Protein AF-A0A094IBZ1-F1 (afdb_monomer)

Radius of gyration: 16.68 Å; Cα contacts (8 Å, |Δi|>4): 113; chains: 1; bounding box: 39×23×50 Å

Secondary structure (DSSP, 8-state):
--SSSHHHHHHHHHHHHHHHHHHHHHHHHHH-SS-HHHHHHHHHHHHHHHHHHHHHHHHHHSTTHHHHHT-HHHHHHHHHHHHHHHHHHHHHS-----TT--S--STT----S-HHHHHHHHHHHHHHH--

Foldseek 3Di:
DPLQCLLLVLLVLLLVLLVLLLVLLVLCCVQPPDCNPLSVLSNVLSVVLNVLSVVLNVCLVDPCVVVSSPPPVLSVLSVQSSVLSVVSSVQSVPPPPDPPDDPCPRNPPYRRDDSVSSVVSSVSSVVSNVD

Mean predicted aligned error: 9.95 Å

Sequence (131 aa):
MAEALGLASSVITVIDLSAKVASWCSEYYANVKNAPDDIERLQREAQGLKATLERVQSLCHGPNGVKLQESQTLREAVKDCKKQLDQLETKLEPRTTNKLTSRYGMRALRWPLKSKEVDGIMKKLGNCKDN

Nearest PDB structures (foldseek):
  8xqn-assembly1_R  TM=5.488E-01  e=1.728E+00  Clostridium perfringens
  9iix-assembly1_R  TM=5.549E-01  e=2.551E+00  Homo sapiens
  8vy7-assembly1_R  TM=5.428E-01  e=5.041E+00  Homo sapiens
  7pi6-assembly2_C  TM=3.275E-01  e=8.329E-01  Trypanosoma brucei brucei TREU927
  8vy9-assembly1_R  TM=3.938E-01  e=5.292E+00  Homo sapiens

pLDDT: mean 72.56, std 12.95, range [36.41, 87.62]

Structure (mmCIF, N/CA/C/O backbone):
data_AF-A0A094IBZ1-F1
#
_entry.id   AF-A0A094IBZ1-F1
#
loop_
_atom_site.group_PDB
_atom_site.id
_atom_site.type_symbol
_atom_site.label_atom_id
_atom_site.label_alt_id
_atom_site.label_comp_id
_atom_site.label_asym_id
_atom_site.label_entity_id
_atom_site.label_seq_id
_atom_site.pdbx_PDB_ins_code
_atom_site.Cartn_x
_atom_site.Cartn_y
_atom_site.Cartn_z
_atom_site.occupancy
_atom_site.B_iso_or_equiv
_atom_site.auth_seq_id
_atom_site.auth_comp_id
_atom_site.auth_asym_id
_atom_site.auth_atom_id
_atom_site.pdbx_PDB_model_num
ATOM 1 N N . MET A 1 1 ? -23.048 17.224 10.552 1.00 36.41 1 MET A N 1
ATOM 2 C CA . MET A 1 1 ? -22.812 15.805 10.898 1.00 36.41 1 MET A CA 1
ATOM 3 C C . MET A 1 1 ? -21.909 15.194 9.830 1.00 36.41 1 MET A C 1
ATOM 5 O O . MET A 1 1 ? -22.417 14.751 8.814 1.00 36.41 1 MET A O 1
ATOM 9 N N . ALA A 1 2 ? -20.583 15.261 9.992 1.00 40.84 2 ALA A N 1
ATOM 10 C CA . ALA A 1 2 ? -19.617 14.754 8.999 1.00 40.84 2 ALA A CA 1
ATOM 11 C C . ALA A 1 2 ? -18.469 13.932 9.627 1.00 40.84 2 ALA A C 1
ATOM 13 O O . ALA A 1 2 ? -17.549 13.516 8.935 1.00 40.84 2 ALA A O 1
ATOM 14 N N . GLU A 1 3 ? -18.532 13.657 10.933 1.00 41.41 3 GLU A N 1
ATOM 15 C CA . GLU A 1 3 ? -17.364 13.198 11.705 1.00 41.41 3 GLU A CA 1
ATOM 16 C C . GLU A 1 3 ? -17.350 11.675 11.967 1.00 41.41 3 GLU A C 1
ATOM 18 O O . GLU A 1 3 ? -16.332 11.131 12.398 1.00 41.41 3 GLU A O 1
ATOM 23 N N . ALA A 1 4 ? -18.444 10.966 11.655 1.00 43.69 4 ALA A N 1
ATOM 24 C CA . ALA A 1 4 ? -18.564 9.508 11.818 1.00 43.69 4 ALA A CA 1
ATOM 25 C C . ALA A 1 4 ? -18.194 8.709 10.547 1.00 43.69 4 ALA A C 1
ATOM 27 O O . ALA A 1 4 ? -18.024 7.497 10.594 1.00 43.69 4 ALA A O 1
ATOM 28 N N . LEU A 1 5 ? -18.006 9.378 9.403 1.00 52.91 5 LEU A N 1
ATOM 29 C CA . LEU A 1 5 ? -17.557 8.738 8.155 1.00 52.91 5 LEU A CA 1
ATOM 30 C C . LEU A 1 5 ? -16.043 8.855 7.929 1.00 52.91 5 LEU A C 1
ATOM 32 O O . LEU A 1 5 ? -15.518 8.244 7.001 1.00 52.91 5 LEU A O 1
ATOM 36 N N . GLY A 1 6 ? -15.328 9.616 8.766 1.00 66.38 6 GLY A N 1
ATOM 37 C CA . GLY A 1 6 ? -13.933 9.989 8.524 1.00 66.38 6 GLY A CA 1
ATOM 38 C C . GLY A 1 6 ? -12.987 8.793 8.386 1.00 66.38 6 GLY A C 1
ATOM 39 O O . GLY A 1 6 ? -12.236 8.721 7.414 1.00 66.38 6 GLY A O 1
ATOM 40 N N . LEU A 1 7 ? -13.048 7.829 9.314 1.00 72.19 7 LEU A N 1
ATOM 41 C CA . LEU A 1 7 ? -12.172 6.654 9.265 1.00 72.19 7 LEU A CA 1
ATOM 42 C C . LEU A 1 7 ? -12.575 5.696 8.140 1.00 72.19 7 LEU A C 1
ATOM 44 O O . LEU A 1 7 ? -11.725 5.337 7.337 1.00 72.19 7 LEU A O 1
ATOM 48 N N . ALA A 1 8 ? -13.855 5.321 8.041 1.00 75.25 8 ALA A N 1
ATOM 49 C CA . ALA A 1 8 ? -14.322 4.391 7.011 1.00 75.25 8 ALA A CA 1
ATOM 50 C C . ALA A 1 8 ? -14.051 4.923 5.590 1.00 75.25 8 ALA A C 1
ATOM 52 O O . ALA A 1 8 ? -13.541 4.192 4.747 1.00 75.25 8 ALA A O 1
ATOM 53 N N . SER A 1 9 ? -14.303 6.213 5.347 1.00 79.75 9 SER A N 1
ATOM 54 C CA . SER A 1 9 ? -13.981 6.882 4.079 1.00 79.75 9 SER A CA 1
ATOM 55 C C . SER A 1 9 ? -12.473 6.940 3.819 1.00 79.75 9 SER A C 1
ATOM 57 O O . SER A 1 9 ? -12.018 6.662 2.706 1.00 79.75 9 SER A O 1
ATOM 59 N N . SER A 1 10 ? -11.672 7.235 4.850 1.00 80.25 10 SER A N 1
ATOM 60 C CA . SER A 1 10 ? -10.210 7.219 4.724 1.00 80.25 10 SER A CA 1
ATOM 61 C C . SER A 1 10 ? -9.709 5.824 4.364 1.00 80.25 10 SER A C 1
ATOM 63 O O . SER A 1 10 ? -8.954 5.694 3.411 1.00 80.25 10 SER A O 1
ATOM 65 N N . VAL A 1 11 ? -10.190 4.781 5.042 1.00 82.62 11 VAL A N 1
ATOM 66 C CA . VAL A 1 11 ? -9.850 3.378 4.762 1.00 82.62 11 VAL A CA 1
ATOM 67 C C . VAL A 1 11 ? -10.201 3.006 3.318 1.00 82.62 11 VAL A C 1
ATOM 69 O O . VAL A 1 11 ? -9.343 2.489 2.610 1.00 82.62 11 VAL A O 1
ATOM 72 N N . ILE A 1 12 ? -11.407 3.342 2.845 1.00 83.75 12 ILE A N 1
ATOM 73 C CA . ILE A 1 12 ? -11.825 3.121 1.447 1.00 83.75 12 ILE A CA 1
ATOM 74 C C . ILE A 1 12 ? -10.892 3.839 0.470 1.00 83.75 12 ILE A C 1
ATOM 76 O O . ILE A 1 12 ? -10.472 3.258 -0.527 1.00 83.75 12 ILE A O 1
ATOM 80 N N . THR A 1 13 ? -10.525 5.086 0.768 1.00 87.62 13 THR A N 1
ATOM 81 C CA . THR A 1 13 ? -9.600 5.847 -0.082 1.00 87.62 13 THR A CA 1
ATOM 82 C C . THR A 1 13 ? -8.232 5.170 -0.164 1.00 87.62 13 THR A C 1
ATOM 84 O O . THR A 1 13 ? -7.623 5.119 -1.227 1.00 87.62 13 THR A O 1
ATOM 87 N N . VAL A 1 14 ? -7.736 4.635 0.952 1.00 85.44 14 VAL A N 1
ATOM 88 C CA . VAL A 1 14 ? -6.441 3.946 0.992 1.00 85.44 14 VAL A CA 1
ATOM 89 C C . VAL A 1 14 ? -6.497 2.605 0.250 1.00 85.44 14 VAL A C 1
ATOM 91 O O . VAL A 1 14 ? -5.536 2.251 -0.430 1.00 85.44 14 VAL A O 1
ATOM 94 N N . ILE A 1 15 ? -7.625 1.889 0.308 1.00 84.50 15 ILE A N 1
ATOM 95 C CA . ILE A 1 15 ? -7.886 0.686 -0.503 1.00 84.50 15 ILE A CA 1
ATOM 96 C C . ILE A 1 15 ? -7.834 1.014 -2.005 1.00 84.50 15 ILE A C 1
ATOM 98 O O . ILE A 1 15 ? -7.156 0.307 -2.752 1.00 84.50 15 ILE A O 1
ATOM 102 N N . ASP A 1 16 ? -8.503 2.087 -2.441 1.00 85.56 16 ASP A N 1
ATOM 103 C CA . ASP A 1 16 ? -8.500 2.540 -3.843 1.00 85.56 16 ASP A CA 1
ATOM 104 C C . ASP A 1 16 ? -7.085 2.898 -4.323 1.00 85.56 16 ASP A C 1
ATOM 106 O O . ASP A 1 16 ? -6.617 2.370 -5.333 1.00 85.56 16 ASP A O 1
ATOM 110 N N . LEU A 1 17 ? -6.355 3.701 -3.542 1.00 84.50 17 LEU A N 1
ATOM 111 C CA . LEU A 1 17 ? -4.959 4.056 -3.827 1.00 84.50 17 LEU A CA 1
ATOM 112 C C . LEU A 1 17 ? -4.055 2.817 -3.903 1.00 84.50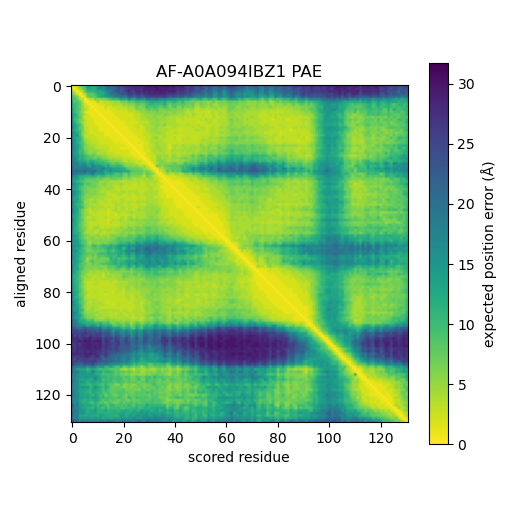 17 LEU A C 1
ATOM 114 O O . LEU A 1 17 ? -3.226 2.702 -4.803 1.00 84.50 17 LEU A O 1
ATOM 118 N N . SER A 1 18 ? -4.234 1.854 -2.995 1.00 83.50 18 SER A N 1
ATOM 119 C CA . SER A 1 18 ? -3.468 0.600 -3.004 1.00 83.50 18 SER A CA 1
ATOM 120 C C . SER A 1 18 ? -3.720 -0.201 -4.285 1.00 83.50 18 SER A C 1
ATOM 122 O O . SER A 1 18 ? -2.789 -0.756 -4.871 1.00 83.50 18 SER A O 1
ATOM 124 N N . ALA A 1 19 ? -4.972 -0.244 -4.752 1.00 85.44 19 ALA A N 1
ATOM 125 C CA . ALA A 1 19 ? -5.339 -0.908 -5.999 1.00 85.44 19 ALA A CA 1
ATOM 126 C C . ALA A 1 19 ? -4.745 -0.202 -7.231 1.00 85.44 19 ALA A C 1
ATOM 128 O O . ALA A 1 19 ? -4.259 -0.875 -8.145 1.00 85.44 19 ALA A O 1
ATOM 129 N N . LYS A 1 20 ? -4.719 1.136 -7.243 1.00 84.75 20 LYS A N 1
ATOM 130 C CA . LYS A 1 20 ? -4.072 1.921 -8.305 1.00 84.75 20 LYS A CA 1
ATOM 131 C C . LYS A 1 20 ? -2.569 1.690 -8.345 1.00 84.75 20 LYS A C 1
ATOM 133 O O . LYS A 1 20 ? -2.040 1.359 -9.400 1.00 84.75 20 LYS A O 1
ATOM 138 N N . VAL A 1 21 ? -1.894 1.762 -7.198 1.00 83.12 21 VAL A N 1
ATOM 139 C CA . VAL A 1 21 ? -0.462 1.443 -7.073 1.00 83.12 21 VAL A CA 1
ATOM 140 C C . VAL A 1 21 ? -0.168 0.032 -7.586 1.00 83.12 21 VAL A C 1
ATOM 142 O O . VAL A 1 21 ? 0.749 -0.144 -8.382 1.00 83.12 21 VAL A O 1
ATOM 145 N N . ALA A 1 22 ? -0.960 -0.972 -7.196 1.00 81.38 22 ALA A N 1
ATOM 146 C CA . ALA A 1 22 ? -0.786 -2.343 -7.677 1.00 81.38 22 ALA A CA 1
ATOM 147 C C . ALA A 1 22 ? -0.998 -2.476 -9.199 1.00 81.38 22 ALA A C 1
ATOM 149 O O . ALA A 1 22 ? -0.306 -3.261 -9.855 1.00 81.38 22 ALA A O 1
ATOM 150 N N . SER A 1 23 ? -1.925 -1.697 -9.763 1.00 83.19 23 SER A N 1
ATOM 151 C CA . SER A 1 23 ? -2.157 -1.638 -11.210 1.00 83.19 23 SER A CA 1
ATOM 152 C C . SER A 1 23 ? -0.953 -1.031 -11.928 1.00 83.19 23 SER A C 1
ATOM 154 O O . SER A 1 23 ? -0.427 -1.652 -12.849 1.00 83.19 23 SER A O 1
ATOM 156 N N . TRP A 1 24 ? -0.4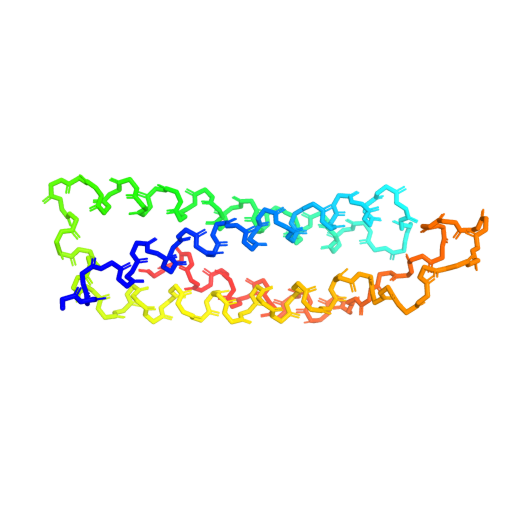37 0.103 -11.440 1.00 79.19 24 TRP A N 1
ATOM 157 C CA . TRP A 1 24 ? 0.794 0.700 -11.956 1.00 79.19 24 TRP A CA 1
ATOM 158 C C . TRP A 1 24 ? 1.969 -0.275 -11.873 1.00 79.19 24 TRP A C 1
ATOM 160 O O . TRP A 1 24 ? 2.665 -0.470 -12.866 1.00 79.19 24 TRP A O 1
ATOM 170 N N . CYS A 1 25 ? 2.165 -0.953 -10.737 1.00 77.94 25 CYS A N 1
ATOM 171 C CA . CYS A 1 25 ? 3.187 -1.992 -10.601 1.00 77.94 25 CYS A CA 1
ATOM 172 C C . CYS A 1 25 ? 3.038 -3.086 -11.659 1.00 77.94 25 CYS A C 1
ATOM 174 O O . CYS A 1 25 ? 4.031 -3.462 -12.268 1.00 77.94 25 CYS A O 1
ATOM 176 N N . SER A 1 26 ? 1.818 -3.560 -11.924 1.00 77.81 26 SER A N 1
ATOM 177 C CA . SER A 1 26 ? 1.572 -4.589 -12.944 1.00 77.81 26 SER A CA 1
ATOM 178 C C . SER A 1 26 ? 1.929 -4.094 -14.352 1.00 77.81 26 SER A C 1
ATOM 180 O O . SER A 1 26 ? 2.560 -4.819 -15.125 1.00 77.81 26 SER A O 1
ATOM 182 N N . GLU A 1 27 ? 1.599 -2.840 -14.678 1.00 76.06 27 GLU A N 1
ATOM 183 C CA . GLU A 1 27 ? 1.981 -2.226 -15.955 1.00 76.06 27 GLU A CA 1
ATOM 184 C C . GLU A 1 27 ? 3.499 -2.056 -16.088 1.00 76.06 27 GLU A C 1
ATOM 186 O O . GLU A 1 27 ? 4.071 -2.364 -17.138 1.00 76.06 27 GLU A O 1
ATOM 191 N N . TYR A 1 28 ? 4.180 -1.622 -15.024 1.00 74.19 28 TYR A N 1
ATOM 192 C CA . TYR A 1 28 ? 5.639 -1.551 -15.000 1.00 74.19 28 TYR A CA 1
ATOM 193 C C . TYR A 1 28 ? 6.275 -2.943 -15.055 1.00 74.19 28 TYR A C 1
ATOM 195 O O . TYR A 1 28 ? 7.263 -3.108 -15.760 1.00 74.19 28 TYR A O 1
ATOM 203 N N . TYR A 1 29 ? 5.712 -3.960 -14.401 1.00 72.56 29 TYR A N 1
ATOM 204 C CA . TYR A 1 29 ? 6.225 -5.333 -14.435 1.00 72.56 29 TYR A CA 1
ATOM 205 C C . TYR A 1 29 ? 6.231 -5.892 -15.863 1.00 72.56 29 TYR A C 1
ATOM 207 O O . TYR A 1 29 ? 7.216 -6.480 -16.305 1.00 72.56 29 TYR A O 1
ATOM 215 N N . ALA A 1 30 ? 5.159 -5.644 -16.621 1.00 70.00 30 ALA A N 1
ATOM 216 C CA . ALA A 1 30 ? 5.055 -6.077 -18.012 1.00 70.00 30 ALA A CA 1
ATOM 217 C C . ALA A 1 30 ? 6.039 -5.350 -18.955 1.00 70.00 30 ALA A C 1
ATOM 219 O O . ALA A 1 30 ? 6.414 -5.897 -19.993 1.00 70.00 30 ALA A O 1
ATOM 220 N N . ASN A 1 31 ? 6.463 -4.127 -18.612 1.00 66.06 31 ASN A N 1
ATOM 221 C CA . ASN A 1 31 ? 7.211 -3.244 -19.514 1.00 66.06 31 ASN A CA 1
ATOM 222 C C . ASN A 1 31 ? 8.655 -2.935 -19.072 1.00 66.06 31 ASN A C 1
ATOM 224 O O . ASN A 1 31 ? 9.447 -2.448 -19.883 1.00 66.06 31 ASN A O 1
ATOM 228 N N . VAL A 1 32 ? 9.039 -3.239 -17.827 1.00 68.06 32 VAL A N 1
ATOM 229 C CA . VAL A 1 32 ? 10.345 -2.900 -17.242 1.00 68.06 32 VAL A CA 1
ATOM 230 C C . VAL A 1 32 ? 11.144 -4.136 -16.874 1.00 68.06 32 VAL A C 1
ATOM 232 O O . VAL A 1 32 ? 10.818 -4.868 -15.950 1.00 68.06 32 VAL A O 1
ATOM 235 N N . LYS A 1 33 ? 12.298 -4.295 -17.526 1.00 67.38 33 LYS A N 1
ATOM 236 C CA . LYS A 1 33 ? 13.262 -5.364 -17.216 1.00 67.38 33 LYS A CA 1
ATOM 237 C C . LYS A 1 33 ? 14.276 -5.006 -16.125 1.00 67.38 33 LYS A C 1
ATOM 239 O O . LYS A 1 33 ? 15.052 -5.858 -15.718 1.00 67.38 33 LYS A O 1
ATOM 244 N N . ASN A 1 34 ? 14.312 -3.747 -15.686 1.00 66.88 34 ASN A N 1
ATOM 245 C CA . ASN A 1 34 ? 15.424 -3.218 -14.893 1.00 66.88 34 ASN A CA 1
ATOM 246 C C . ASN A 1 34 ? 15.235 -3.318 -13.368 1.00 66.88 34 ASN A C 1
ATOM 248 O O . ASN A 1 34 ? 16.201 -3.111 -12.643 1.00 66.88 34 ASN A O 1
ATOM 252 N N . ALA A 1 35 ? 14.017 -3.579 -12.880 1.00 71.25 35 ALA A N 1
ATOM 253 C CA . ALA A 1 35 ? 13.722 -3.647 -11.443 1.00 71.25 35 ALA A CA 1
ATOM 254 C C . ALA A 1 35 ? 12.525 -4.571 -11.099 1.00 71.25 35 ALA A C 1
ATOM 256 O O . ALA A 1 35 ? 11.623 -4.144 -10.380 1.00 71.25 35 ALA A O 1
ATOM 257 N N . PRO A 1 36 ? 12.463 -5.819 -11.612 1.00 76.94 36 PRO A N 1
ATOM 258 C CA . PRO A 1 36 ? 11.313 -6.700 -11.379 1.00 76.94 36 PRO A CA 1
ATOM 259 C C . PRO A 1 36 ? 11.094 -7.034 -9.893 1.00 76.94 36 PRO A C 1
ATOM 261 O O . PRO A 1 36 ? 9.949 -7.138 -9.466 1.00 76.94 36 PRO A O 1
ATOM 264 N N . ASP A 1 37 ? 12.168 -7.143 -9.101 1.00 80.38 37 ASP A N 1
ATOM 265 C CA . ASP A 1 37 ? 12.095 -7.442 -7.662 1.00 80.38 37 ASP A CA 1
ATOM 266 C C . ASP A 1 37 ? 11.438 -6.303 -6.865 1.00 80.38 37 ASP A C 1
ATOM 268 O O . ASP A 1 37 ? 10.495 -6.529 -6.111 1.00 80.38 37 ASP A O 1
ATOM 272 N N . ASP A 1 38 ? 11.856 -5.054 -7.103 1.00 79.12 38 ASP A N 1
ATOM 273 C CA . ASP A 1 38 ? 11.260 -3.877 -6.460 1.00 79.12 38 ASP A CA 1
ATOM 274 C C . ASP A 1 38 ? 9.771 -3.723 -6.816 1.00 79.12 38 ASP A C 1
ATOM 276 O O . ASP A 1 38 ? 8.963 -3.368 -5.956 1.00 79.12 38 ASP A O 1
ATOM 280 N N . ILE A 1 39 ? 9.403 -4.011 -8.070 1.00 81.19 39 ILE A N 1
ATOM 281 C CA . ILE A 1 39 ? 8.015 -3.954 -8.547 1.00 81.19 39 ILE A CA 1
ATOM 282 C C . ILE A 1 39 ? 7.164 -5.026 -7.857 1.00 81.19 39 ILE A C 1
ATOM 284 O O . ILE A 1 39 ? 6.093 -4.716 -7.333 1.00 81.19 39 ILE A O 1
ATOM 288 N N . GLU A 1 40 ? 7.644 -6.273 -7.819 1.00 83.81 40 GLU A N 1
ATOM 289 C CA . GLU A 1 40 ? 6.935 -7.383 -7.177 1.00 83.81 40 GLU A CA 1
ATOM 290 C C . GLU A 1 40 ? 6.769 -7.141 -5.672 1.00 83.81 40 GLU A C 1
ATOM 292 O O . GLU A 1 40 ? 5.678 -7.331 -5.127 1.00 83.81 40 GLU A O 1
ATOM 297 N N . ARG A 1 41 ? 7.822 -6.668 -4.995 1.00 83.25 41 ARG A N 1
ATOM 298 C CA . ARG A 1 41 ? 7.773 -6.334 -3.565 1.00 83.25 41 ARG A CA 1
ATOM 299 C C . ARG A 1 41 ? 6.746 -5.241 -3.284 1.00 83.25 41 ARG A C 1
ATOM 301 O O . ARG A 1 41 ? 5.919 -5.403 -2.389 1.00 83.25 41 ARG A O 1
ATOM 308 N N . LEU A 1 42 ? 6.736 -4.174 -4.082 1.00 82.62 42 LEU A N 1
ATOM 309 C CA . LEU A 1 42 ? 5.778 -3.080 -3.927 1.00 82.62 42 LEU A CA 1
ATOM 310 C C . LEU A 1 42 ? 4.336 -3.531 -4.199 1.00 82.62 42 LEU A C 1
ATOM 312 O O . LEU A 1 42 ? 3.419 -3.146 -3.476 1.00 82.62 42 LEU A O 1
ATOM 316 N N . GLN A 1 43 ? 4.133 -4.374 -5.213 1.00 83.19 43 GLN A N 1
ATOM 317 C CA . GLN A 1 43 ? 2.825 -4.943 -5.523 1.00 83.19 43 GLN A CA 1
ATOM 318 C C . GLN A 1 43 ? 2.304 -5.821 -4.381 1.00 83.19 43 GLN A C 1
ATOM 320 O O . GLN A 1 43 ? 1.145 -5.682 -3.988 1.00 83.19 43 GLN A O 1
ATOM 325 N N . ARG A 1 44 ? 3.149 -6.700 -3.825 1.00 85.44 44 ARG A N 1
ATOM 326 C CA . ARG A 1 44 ? 2.784 -7.536 -2.673 1.00 85.44 44 ARG A CA 1
ATOM 327 C C . ARG A 1 44 ? 2.437 -6.696 -1.452 1.00 85.44 44 ARG A C 1
ATOM 329 O O . ARG A 1 44 ? 1.443 -6.988 -0.792 1.00 85.44 44 ARG A O 1
ATOM 336 N N . GLU A 1 45 ? 3.209 -5.649 -1.179 1.00 84.25 45 GLU A N 1
ATOM 337 C CA . GLU A 1 45 ? 2.950 -4.767 -0.040 1.00 84.25 45 GLU A CA 1
ATOM 338 C C . GLU A 1 45 ? 1.626 -4.008 -0.211 1.00 84.25 45 GLU A C 1
ATOM 340 O O . GLU A 1 45 ? 0.802 -3.994 0.701 1.00 84.25 45 GLU A O 1
ATOM 345 N N . ALA A 1 46 ? 1.359 -3.458 -1.402 1.00 83.19 46 ALA A N 1
ATOM 346 C CA . ALA A 1 46 ? 0.102 -2.771 -1.701 1.00 83.19 46 ALA A CA 1
ATOM 347 C C . ALA A 1 46 ? -1.114 -3.711 -1.595 1.00 83.19 46 ALA A C 1
ATOM 349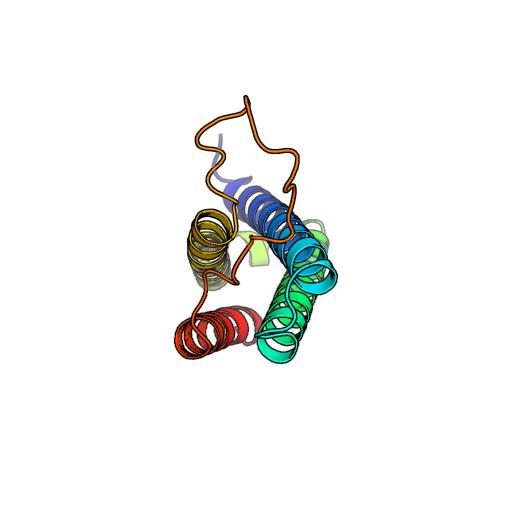 O O . ALA A 1 46 ? -2.141 -3.345 -1.022 1.00 83.19 46 ALA A O 1
ATOM 350 N N . GLN A 1 47 ? -1.001 -4.946 -2.096 1.00 84.50 47 GLN A N 1
ATOM 351 C CA . GLN A 1 47 ? -2.047 -5.962 -1.947 1.00 84.50 47 GLN A CA 1
ATOM 352 C C . GLN A 1 47 ? -2.245 -6.379 -0.483 1.00 84.50 47 GLN A C 1
ATOM 354 O O . GLN A 1 47 ? -3.382 -6.534 -0.036 1.00 84.50 47 GLN A O 1
ATOM 359 N N . GLY A 1 48 ? -1.156 -6.526 0.275 1.00 84.94 48 GLY A N 1
ATOM 360 C CA . GLY A 1 48 ? -1.194 -6.829 1.703 1.00 84.94 48 GLY A CA 1
ATOM 361 C C . GLY A 1 48 ? -1.879 -5.726 2.507 1.00 84.94 48 GLY A C 1
ATOM 362 O O . GLY A 1 48 ? -2.754 -6.018 3.323 1.00 84.94 48 GLY A O 1
ATOM 363 N N . LEU A 1 49 ? -1.542 -4.462 2.235 1.00 83.50 49 LEU A N 1
ATOM 364 C CA . LEU A 1 49 ? -2.188 -3.314 2.865 1.00 83.50 49 LEU A CA 1
ATOM 365 C C . LEU A 1 49 ? -3.681 -3.266 2.524 1.00 83.50 49 LEU A C 1
ATOM 367 O O . LEU A 1 49 ? -4.502 -3.106 3.428 1.00 83.50 49 LEU A O 1
ATOM 371 N N . LYS A 1 50 ? -4.041 -3.463 1.249 1.00 84.31 50 LYS A N 1
ATOM 372 C CA . LYS A 1 50 ? -5.439 -3.527 0.809 1.00 84.31 50 LYS A CA 1
ATOM 373 C C . LYS A 1 50 ? -6.226 -4.566 1.614 1.00 84.31 50 LYS A C 1
ATOM 375 O O . LYS A 1 50 ? -7.245 -4.225 2.206 1.00 84.31 50 LYS A O 1
ATOM 380 N N . ALA A 1 51 ? -5.722 -5.797 1.699 1.00 86.69 51 ALA A N 1
ATOM 381 C CA . ALA A 1 51 ? -6.393 -6.882 2.413 1.00 86.69 51 ALA A CA 1
ATOM 382 C C . ALA A 1 51 ? -6.550 -6.593 3.918 1.00 86.69 51 ALA A C 1
ATOM 384 O O . ALA A 1 51 ? -7.590 -6.897 4.508 1.00 86.69 51 ALA A O 1
ATOM 385 N N . THR A 1 52 ? -5.539 -5.990 4.552 1.00 84.75 52 THR A N 1
ATOM 386 C CA . THR A 1 52 ? -5.630 -5.557 5.954 1.00 84.75 52 THR A CA 1
ATOM 387 C C . THR A 1 52 ? -6.704 -4.486 6.132 1.00 84.75 52 THR A C 1
ATOM 389 O O . THR A 1 52 ? -7.533 -4.582 7.035 1.00 84.75 52 THR A O 1
ATOM 392 N N . LEU A 1 53 ? -6.743 -3.490 5.248 1.00 83.12 53 LEU A N 1
ATOM 393 C CA . LEU A 1 53 ? -7.713 -2.400 5.313 1.00 83.12 53 LEU A CA 1
ATOM 394 C C . LEU A 1 53 ? -9.145 -2.855 5.009 1.00 83.12 53 LEU A C 1
ATOM 396 O O . LEU A 1 53 ? -10.072 -2.373 5.653 1.00 83.12 53 LEU A O 1
ATOM 400 N N . GLU A 1 54 ? -9.344 -3.820 4.110 1.00 85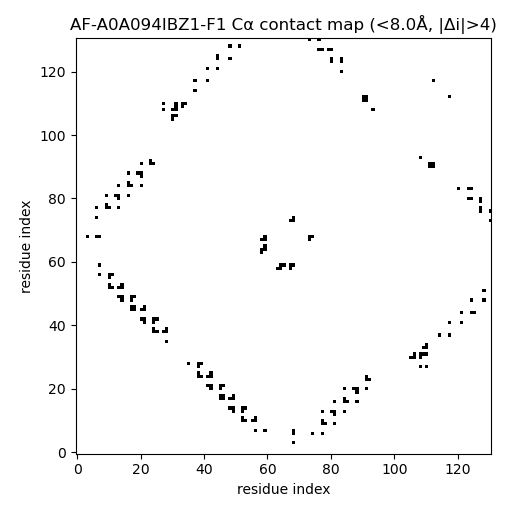.38 54 GLU A N 1
ATOM 401 C CA . GLU A 1 54 ? -10.653 -4.447 3.863 1.00 85.38 54 GLU A CA 1
ATOM 402 C C . GLU A 1 54 ? -11.172 -5.181 5.113 1.00 85.38 54 GLU A C 1
ATOM 404 O O . GLU A 1 54 ? -12.364 -5.118 5.441 1.00 85.38 54 GLU A O 1
ATOM 409 N N . ARG A 1 55 ? -10.273 -5.814 5.884 1.00 83.56 55 ARG A N 1
ATOM 410 C CA . ARG A 1 55 ? -10.624 -6.375 7.200 1.00 83.56 55 ARG A CA 1
ATOM 411 C C . ARG A 1 55 ? -10.995 -5.276 8.189 1.00 83.56 55 ARG A C 1
ATOM 413 O O . ARG A 1 55 ? -12.026 -5.397 8.843 1.00 83.56 55 ARG A O 1
ATOM 420 N N . VAL A 1 56 ? -10.215 -4.196 8.274 1.00 81.69 56 VAL A N 1
ATOM 421 C CA . VAL A 1 56 ? -10.530 -3.044 9.142 1.00 81.69 56 VAL A CA 1
ATOM 422 C C . VAL A 1 56 ? -11.882 -2.428 8.772 1.00 81.69 56 VAL A C 1
ATOM 424 O O . VAL A 1 56 ? -12.676 -2.125 9.660 1.00 81.69 56 VAL A O 1
ATOM 427 N N . GLN A 1 57 ? -12.193 -2.301 7.481 1.00 81.81 57 GLN A N 1
ATOM 428 C CA . GLN A 1 57 ? -13.479 -1.804 6.992 1.00 81.81 57 GLN A CA 1
ATOM 429 C C . GLN A 1 57 ? -14.641 -2.718 7.403 1.00 81.81 57 GLN A C 1
ATOM 431 O O . GLN A 1 57 ? -15.687 -2.231 7.839 1.00 81.81 57 GLN A O 1
ATOM 436 N N . SER A 1 58 ? -14.455 -4.035 7.290 1.00 82.31 58 SER A N 1
ATOM 437 C CA . SER A 1 58 ? -15.453 -5.026 7.707 1.00 82.31 58 SER A CA 1
ATOM 438 C C . SER A 1 58 ? -15.674 -4.992 9.221 1.00 82.31 58 SER A C 1
ATOM 440 O O . SER A 1 58 ? -16.811 -5.012 9.685 1.00 82.31 58 SER A O 1
ATOM 442 N N . LEU A 1 59 ? -14.599 -4.853 10.004 1.00 80.00 59 LEU A N 1
ATOM 443 C CA . LEU A 1 59 ? -14.667 -4.698 11.459 1.00 80.00 59 LEU A CA 1
ATOM 444 C C . LEU A 1 59 ? -15.320 -3.369 11.875 1.00 80.00 59 LEU A C 1
ATOM 446 O O . LEU A 1 59 ? -16.040 -3.339 12.870 1.00 80.00 59 LEU A O 1
ATOM 450 N N . CYS A 1 60 ? -15.132 -2.298 11.095 1.00 75.88 60 CYS A N 1
ATOM 451 C CA . CYS A 1 60 ? -15.815 -1.014 11.282 1.00 75.88 60 CYS A CA 1
ATOM 452 C C . CYS A 1 60 ? -17.332 -1.093 11.047 1.00 75.88 60 CYS A C 1
ATOM 454 O O . CYS A 1 60 ? -18.066 -0.311 11.641 1.00 75.88 60 CYS A O 1
ATOM 456 N N . HIS A 1 61 ? -17.803 -2.013 10.200 1.00 73.94 61 HIS A N 1
ATOM 457 C CA . HIS A 1 61 ? -19.235 -2.302 10.032 1.00 73.94 61 HIS A CA 1
ATOM 458 C C . HIS A 1 61 ? -19.768 -3.331 11.040 1.00 73.94 61 HIS A C 1
ATOM 460 O O . HIS A 1 61 ? -2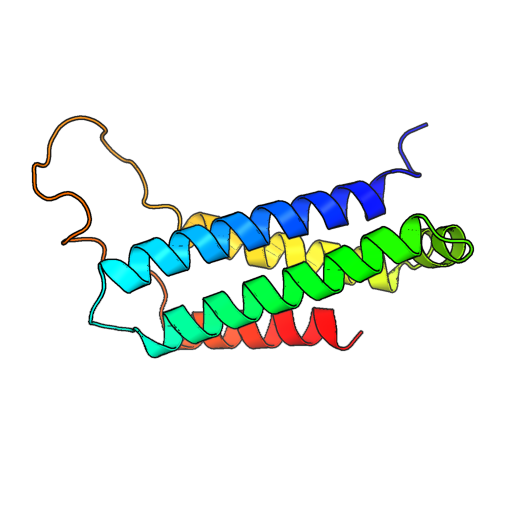0.976 -3.540 11.129 1.00 73.94 61 HIS A O 1
ATOM 466 N N . GLY A 1 62 ? -18.879 -3.990 11.783 1.00 76.81 62 GLY A N 1
ATOM 467 C CA . GLY A 1 62 ? -19.230 -4.974 12.795 1.00 76.81 62 GLY A CA 1
ATOM 468 C C . GLY A 1 62 ? -19.576 -4.356 14.157 1.00 76.81 62 GLY A C 1
ATOM 469 O O . GLY A 1 62 ? -19.474 -3.146 14.359 1.00 76.81 62 GLY A O 1
ATOM 470 N N . PRO A 1 63 ? -19.915 -5.196 15.150 1.00 72.00 63 PRO A N 1
ATOM 471 C CA . PRO A 1 63 ? -20.313 -4.754 16.491 1.00 72.00 63 PRO A CA 1
ATOM 472 C C . PRO A 1 63 ? -19.221 -3.974 17.240 1.00 72.00 63 PRO A C 1
ATOM 474 O O . PRO A 1 63 ? -19.524 -3.209 18.149 1.00 72.00 63 PRO A O 1
ATOM 477 N N . ASN A 1 64 ? -17.952 -4.126 16.844 1.00 71.94 64 ASN A N 1
ATOM 478 C CA . ASN A 1 64 ? -16.817 -3.407 17.428 1.00 71.94 64 ASN A CA 1
ATOM 479 C C . ASN A 1 64 ? -16.451 -2.120 16.658 1.00 71.94 64 ASN A C 1
ATOM 481 O O . ASN A 1 64 ? -15.432 -1.489 16.942 1.00 71.94 64 ASN A O 1
ATOM 485 N N . GLY A 1 65 ? -17.263 -1.738 15.668 1.00 70.88 65 GLY A N 1
ATOM 486 C CA . GLY A 1 65 ? -16.955 -0.661 14.738 1.00 70.88 65 GLY A CA 1
ATOM 487 C C . GLY A 1 65 ? -16.872 0.717 15.380 1.00 70.88 65 GLY A C 1
ATOM 488 O O . GLY A 1 65 ? -16.001 1.499 15.017 1.00 70.88 65 GLY A O 1
ATOM 489 N N . VAL A 1 66 ? -17.693 0.985 16.399 1.00 70.38 66 VAL A N 1
ATOM 490 C CA . VAL A 1 66 ? -17.658 2.248 17.156 1.00 70.38 66 VAL A CA 1
ATOM 491 C C . VAL A 1 66 ? -16.298 2.431 17.837 1.00 70.38 66 VAL A C 1
ATOM 493 O O . VAL A 1 66 ? -15.649 3.457 17.666 1.00 70.38 66 VAL A O 1
ATOM 496 N N . LYS A 1 67 ? -15.796 1.387 18.506 1.00 73.81 67 LYS A N 1
ATOM 497 C CA . LYS A 1 67 ? -14.503 1.409 19.207 1.00 73.81 67 LYS A CA 1
ATOM 498 C C . LYS A 1 67 ? -13.316 1.570 18.248 1.00 73.81 67 LYS A C 1
ATOM 500 O O . LYS A 1 67 ? -12.326 2.212 18.585 1.00 73.81 67 LYS A O 1
ATOM 505 N N . LEU A 1 68 ? -13.420 1.005 17.044 1.00 72.62 68 LEU A N 1
ATOM 506 C CA . LEU A 1 68 ? -12.433 1.182 15.974 1.00 72.62 68 LEU A CA 1
ATOM 507 C C . LEU A 1 68 ? -12.477 2.593 15.375 1.00 72.62 68 LEU A C 1
ATOM 509 O O . LEU A 1 68 ? -11.427 3.181 15.136 1.00 72.62 68 LEU A O 1
ATOM 513 N N . GLN A 1 69 ? -13.668 3.161 15.167 1.00 69.06 69 GLN A N 1
ATOM 514 C CA . GLN A 1 69 ? -13.829 4.516 14.630 1.00 69.06 69 GLN A CA 1
ATOM 515 C C . GLN A 1 69 ? -13.339 5.615 15.579 1.00 69.06 69 GLN A C 1
ATOM 517 O O . GLN A 1 69 ? -12.872 6.657 15.101 1.00 69.06 69 GLN A O 1
ATOM 522 N N . GLU A 1 70 ? -13.420 5.368 16.888 1.00 73.19 70 GLU A N 1
ATOM 523 C CA . GLU A 1 70 ? -12.888 6.239 17.942 1.00 73.19 70 GLU A CA 1
ATOM 524 C C . GLU A 1 70 ? -11.387 6.038 18.204 1.00 73.19 70 GLU A C 1
ATOM 526 O O . GLU A 1 70 ? -10.772 6.838 18.907 1.00 73.19 70 GLU A O 1
ATOM 531 N N . SER A 1 71 ? -10.756 5.017 17.610 1.00 78.44 71 SER A N 1
ATOM 532 C CA . SER A 1 71 ? -9.314 4.805 17.748 1.00 78.44 71 SER A CA 1
ATOM 533 C C . SER A 1 71 ? -8.529 5.883 16.996 1.00 78.44 71 SER A C 1
ATOM 535 O O . SER A 1 71 ? -8.374 5.847 15.770 1.00 78.44 71 SER A O 1
ATOM 537 N N . GLN A 1 72 ? -8.002 6.846 17.756 1.00 76.75 72 GLN A N 1
ATOM 538 C CA . GLN A 1 72 ? -7.110 7.896 17.261 1.00 76.75 72 GLN A CA 1
ATOM 539 C C . GLN A 1 72 ? -5.883 7.286 16.569 1.00 76.75 72 GLN A C 1
ATOM 541 O O . GLN A 1 72 ? -5.537 7.677 15.457 1.00 76.75 72 GLN A O 1
ATOM 546 N N . THR A 1 73 ? -5.297 6.263 17.190 1.00 80.06 73 THR A N 1
ATOM 547 C CA . THR A 1 73 ? -4.138 5.522 16.689 1.00 80.06 73 THR A CA 1
ATOM 548 C C . THR A 1 73 ? -4.391 4.933 15.299 1.00 80.06 73 THR A C 1
ATOM 550 O O . THR A 1 73 ? -3.578 5.104 14.393 1.00 80.06 73 THR A O 1
ATOM 553 N N . LEU A 1 74 ? -5.552 4.302 15.094 1.00 79.25 74 LEU A N 1
ATOM 554 C CA . LEU A 1 74 ? -5.922 3.732 13.797 1.00 79.25 74 LEU A CA 1
ATOM 555 C C . LEU A 1 74 ? -6.174 4.825 12.748 1.00 79.25 74 LEU A C 1
ATOM 557 O O . LEU A 1 74 ? -5.761 4.687 11.597 1.00 79.25 74 LEU A O 1
ATOM 561 N N . ARG A 1 75 ? -6.814 5.939 13.134 1.00 79.31 75 ARG A N 1
ATOM 562 C CA . ARG A 1 75 ? -6.994 7.103 12.248 1.00 79.31 75 ARG A CA 1
ATOM 563 C C . ARG A 1 75 ? -5.657 7.674 11.782 1.00 79.31 75 ARG A C 1
ATOM 565 O O . ARG A 1 75 ? -5.520 7.983 10.598 1.00 79.31 75 ARG A O 1
ATOM 572 N N . GLU A 1 76 ? -4.685 7.814 12.679 1.00 81.94 76 GLU A N 1
ATOM 573 C CA . GLU A 1 76 ? -3.353 8.312 12.329 1.00 81.94 76 GLU A CA 1
ATOM 574 C C . GLU A 1 76 ? -2.590 7.331 11.435 1.00 81.94 76 GLU A C 1
ATOM 576 O O . GLU A 1 76 ? -2.051 7.758 10.414 1.00 81.94 76 GLU A O 1
ATOM 581 N N . ALA A 1 77 ? -2.638 6.028 11.732 1.00 82.50 77 ALA A N 1
ATOM 582 C CA . ALA A 1 77 ? -2.023 4.993 10.899 1.00 82.50 77 ALA A CA 1
ATOM 583 C C . ALA A 1 77 ? -2.603 4.978 9.473 1.00 82.50 77 ALA A C 1
ATOM 585 O O . ALA A 1 77 ? -1.858 5.023 8.494 1.00 82.50 77 ALA A O 1
ATOM 586 N N . VAL A 1 78 ? -3.935 5.009 9.327 1.00 82.44 78 VAL A N 1
ATOM 587 C CA . VAL A 1 78 ? -4.600 5.061 8.011 1.00 82.44 78 VAL A CA 1
ATOM 588 C C . VAL A 1 78 ? -4.243 6.347 7.261 1.00 82.44 78 VAL A C 1
ATOM 590 O O . VAL A 1 78 ? -4.024 6.316 6.049 1.00 82.44 78 VAL A O 1
ATOM 593 N N . LYS A 1 79 ? -4.154 7.485 7.958 1.00 83.19 79 LYS A N 1
ATOM 594 C CA . LYS A 1 79 ? -3.777 8.768 7.351 1.00 83.19 79 LYS A CA 1
ATOM 595 C C . LYS A 1 79 ? -2.325 8.774 6.872 1.00 83.19 79 LYS A C 1
ATOM 597 O O . LYS A 1 79 ? -2.057 9.292 5.786 1.00 83.19 79 LYS A O 1
ATOM 602 N N . ASP A 1 80 ? -1.404 8.209 7.646 1.00 84.00 80 ASP A N 1
ATOM 603 C CA . ASP A 1 80 ? -0.004 8.084 7.242 1.00 84.00 80 ASP A CA 1
ATOM 604 C C . ASP A 1 80 ? 0.132 7.153 6.031 1.00 84.00 80 ASP A C 1
ATOM 606 O O . ASP A 1 80 ? 0.732 7.528 5.022 1.00 84.00 80 ASP A O 1
ATOM 610 N N . CYS A 1 81 ? -0.558 6.011 6.059 1.00 83.25 81 CYS A N 1
ATOM 611 C CA . CYS A 1 81 ? -0.620 5.095 4.927 1.00 83.25 81 CYS A CA 1
ATOM 612 C C . CYS A 1 81 ? -1.198 5.744 3.663 1.00 83.25 81 CYS A C 1
ATOM 614 O O . C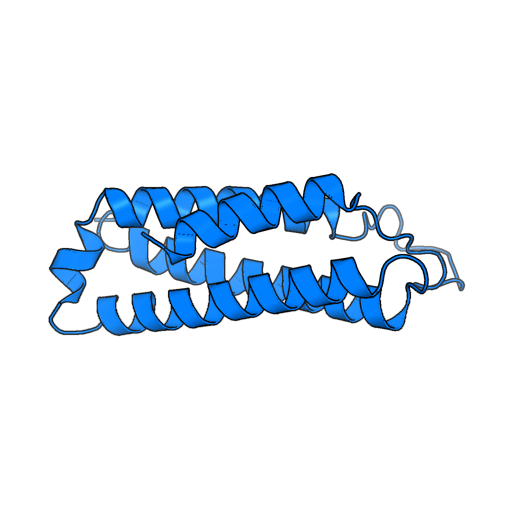YS A 1 81 ? -0.633 5.591 2.578 1.00 83.25 81 CYS A O 1
ATOM 616 N N . LYS A 1 82 ? -2.262 6.549 3.794 1.00 84.12 82 LYS A N 1
ATOM 617 C CA . LYS A 1 82 ? -2.796 7.350 2.685 1.00 84.12 82 LYS A CA 1
ATOM 618 C C . LYS A 1 82 ? -1.727 8.254 2.086 1.00 84.12 82 LYS A C 1
ATOM 620 O O . LYS A 1 82 ? -1.545 8.263 0.876 1.00 84.12 82 LYS A O 1
ATOM 625 N N . LYS A 1 83 ? -1.019 9.011 2.927 1.00 85.19 83 LYS A N 1
ATOM 626 C CA . LYS A 1 83 ? 0.007 9.964 2.488 1.00 85.19 83 LYS A CA 1
ATOM 627 C C . LYS A 1 83 ? 1.151 9.267 1.754 1.00 85.19 83 LYS A C 1
ATOM 629 O O . LYS A 1 83 ? 1.656 9.797 0.770 1.00 85.19 83 LYS A O 1
ATOM 634 N N . GLN A 1 84 ? 1.568 8.096 2.222 1.00 84.12 84 GLN A N 1
ATOM 635 C CA . GLN A 1 84 ? 2.620 7.330 1.562 1.00 84.12 84 GLN A CA 1
ATOM 636 C C . GLN A 1 84 ? 2.180 6.786 0.204 1.00 84.12 84 GLN A C 1
ATOM 638 O O . GLN A 1 84 ? 2.933 6.890 -0.763 1.00 84.12 84 GLN A O 1
ATOM 643 N N . LEU A 1 85 ? 0.968 6.233 0.121 1.00 83.12 85 LEU A N 1
ATOM 644 C CA . LEU A 1 85 ? 0.425 5.723 -1.135 1.00 83.12 85 LEU A CA 1
ATOM 645 C C . LEU A 1 85 ? 0.151 6.834 -2.144 1.00 83.12 85 LEU A C 1
ATOM 647 O O . LEU A 1 85 ? 0.403 6.634 -3.320 1.00 83.12 85 LEU A O 1
ATOM 651 N N . ASP A 1 86 ? -0.289 8.007 -1.700 1.00 83.50 86 ASP A N 1
ATOM 652 C CA . ASP A 1 86 ? -0.470 9.196 -2.541 1.00 83.50 86 ASP A CA 1
ATOM 653 C C . ASP A 1 86 ? 0.864 9.682 -3.139 1.00 83.50 86 ASP A C 1
ATOM 655 O O . ASP A 1 86 ? 0.982 9.927 -4.342 1.00 83.50 86 ASP A O 1
ATOM 659 N N . GLN A 1 87 ? 1.925 9.713 -2.323 1.00 83.44 87 GLN A N 1
ATOM 660 C CA . GLN A 1 87 ? 3.281 10.001 -2.802 1.00 83.44 87 GLN A CA 1
ATOM 661 C C . GLN A 1 87 ? 3.781 8.949 -3.793 1.00 83.44 87 GLN A C 1
ATOM 663 O O . GLN A 1 87 ? 4.497 9.280 -4.739 1.00 83.44 87 GLN A O 1
ATOM 668 N N . LEU A 1 88 ? 3.439 7.685 -3.557 1.00 81.38 88 LEU A N 1
ATOM 669 C CA . LEU A 1 88 ? 3.817 6.578 -4.419 1.00 81.38 88 LEU A CA 1
ATOM 670 C C . LEU A 1 88 ? 3.056 6.619 -5.746 1.00 81.38 88 LEU A C 1
ATOM 672 O O . LEU A 1 88 ? 3.682 6.506 -6.794 1.00 81.38 88 LEU A O 1
ATOM 676 N N . GLU A 1 89 ? 1.746 6.853 -5.707 1.00 79.88 89 GLU A N 1
ATOM 677 C CA . GLU A 1 89 ? 0.895 7.063 -6.876 1.00 79.88 89 GLU A CA 1
ATOM 678 C C . GLU A 1 89 ? 1.414 8.231 -7.705 1.00 79.88 89 GLU A C 1
ATOM 680 O O . GLU A 1 89 ? 1.676 8.048 -8.881 1.00 79.88 89 GLU A O 1
ATOM 685 N N . THR A 1 90 ? 1.697 9.387 -7.103 1.00 78.94 90 THR A N 1
ATOM 686 C CA . THR A 1 90 ? 2.225 10.556 -7.832 1.00 78.94 90 THR A CA 1
ATOM 687 C C . THR A 1 90 ? 3.562 10.267 -8.534 1.00 78.94 90 THR A C 1
ATOM 689 O O . THR A 1 90 ? 3.891 10.882 -9.549 1.00 78.94 90 THR A O 1
ATOM 692 N N . LYS A 1 91 ? 4.371 9.349 -7.989 1.00 77.38 91 LYS A N 1
ATOM 693 C CA . LYS A 1 91 ? 5.654 8.939 -8.583 1.00 77.38 91 LYS A CA 1
ATOM 694 C C . LYS A 1 91 ? 5.505 7.849 -9.644 1.00 77.38 91 LYS A C 1
ATOM 696 O O . LYS A 1 91 ? 6.313 7.814 -10.569 1.00 77.38 91 LYS A O 1
ATOM 701 N N . LEU A 1 92 ? 4.543 6.946 -9.469 1.00 75.06 92 LEU A N 1
ATOM 702 C CA . LEU A 1 92 ? 4.247 5.843 -10.383 1.00 75.06 92 LEU A CA 1
ATOM 703 C C . LEU A 1 92 ? 3.326 6.259 -11.526 1.00 75.06 92 LEU A C 1
ATOM 705 O O . LEU A 1 92 ? 3.377 5.640 -12.582 1.00 75.06 92 LEU A O 1
ATOM 709 N N . GLU A 1 93 ? 2.503 7.287 -11.336 1.00 71.56 93 GLU A N 1
ATOM 710 C CA . GLU A 1 93 ? 1.654 7.824 -12.381 1.00 71.56 93 GLU A CA 1
ATOM 711 C C . GLU A 1 93 ? 2.574 8.276 -13.522 1.00 71.56 93 GLU A C 1
ATOM 713 O O . GLU A 1 93 ? 3.417 9.168 -13.341 1.00 71.56 93 GLU A O 1
ATOM 718 N N . PRO A 1 94 ? 2.473 7.655 -14.709 1.00 63.12 94 PRO A N 1
ATOM 719 C CA . PRO A 1 94 ? 3.227 8.086 -15.857 1.00 63.12 94 PRO A CA 1
ATOM 720 C C . PRO A 1 94 ? 2.730 9.489 -16.162 1.00 63.12 94 PRO A C 1
ATOM 722 O O . PRO A 1 94 ? 1.615 9.659 -16.656 1.00 63.12 94 PRO A O 1
ATOM 725 N N . ARG A 1 95 ? 3.552 10.497 -15.830 1.00 58.00 95 ARG A N 1
ATOM 726 C CA . ARG A 1 95 ? 3.314 11.903 -16.168 1.00 58.00 95 ARG A CA 1
ATOM 727 C C . ARG A 1 95 ? 2.895 11.952 -17.625 1.00 58.00 95 ARG A C 1
ATOM 729 O O . ARG A 1 95 ? 3.734 11.889 -18.526 1.00 58.00 95 ARG A O 1
ATOM 736 N N . THR A 1 96 ? 1.591 12.043 -17.858 1.00 48.72 96 THR A N 1
ATOM 737 C CA . THR A 1 96 ? 1.016 12.037 -19.198 1.00 48.72 96 THR A CA 1
ATOM 738 C C . THR A 1 96 ? 1.147 13.454 -19.742 1.00 48.72 96 THR A C 1
ATOM 740 O O . THR A 1 96 ? 0.181 14.124 -20.084 1.00 48.72 96 THR A O 1
ATOM 743 N N . THR A 1 97 ? 2.378 13.957 -19.769 1.00 43.75 97 THR A N 1
ATOM 744 C CA . THR A 1 97 ? 2.745 15.147 -20.519 1.00 43.75 97 THR A CA 1
ATOM 745 C C . THR A 1 97 ? 2.743 14.712 -21.977 1.00 43.75 97 THR A C 1
ATOM 747 O O . THR A 1 97 ? 3.642 14.007 -22.424 1.00 43.75 97 THR A O 1
ATOM 750 N N . ASN A 1 98 ? 1.679 15.096 -22.680 1.00 43.19 98 ASN A N 1
ATOM 751 C CA . ASN A 1 98 ? 1.358 14.803 -24.076 1.00 43.19 98 ASN A CA 1
ATOM 752 C C . ASN A 1 98 ? 0.804 13.401 -24.381 1.00 43.19 98 ASN A C 1
ATOM 754 O O . ASN A 1 98 ? 1.449 12.557 -25.003 1.00 43.19 98 ASN A O 1
ATOM 758 N N . LYS A 1 99 ? -0.512 13.261 -24.174 1.00 47.25 99 LYS A N 1
ATOM 759 C CA . LYS A 1 99 ? -1.380 12.748 -25.250 1.00 47.25 99 LYS A CA 1
ATOM 760 C C . LYS A 1 99 ? -1.047 13.546 -26.515 1.00 47.25 99 LYS A C 1
ATOM 762 O O . LYS A 1 99 ? -1.567 14.643 -26.630 1.00 47.25 99 LYS A O 1
ATOM 767 N N . LEU A 1 100 ? -0.166 13.067 -27.398 1.00 48.41 100 LEU A N 1
ATOM 768 C CA . LEU A 1 100 ? -0.323 13.287 -28.847 1.00 48.41 100 LEU A CA 1
ATOM 769 C C . LEU A 1 100 ? 0.645 12.504 -29.744 1.00 48.41 100 LEU A C 1
ATOM 771 O O . LEU A 1 100 ? 0.250 12.180 -30.853 1.00 48.41 100 LEU A O 1
ATOM 775 N N . THR A 1 101 ? 1.845 12.098 -29.332 1.00 44.28 101 THR A N 1
ATOM 776 C CA . THR A 1 101 ? 2.723 11.357 -30.262 1.00 44.28 101 THR A CA 1
ATOM 777 C C . THR A 1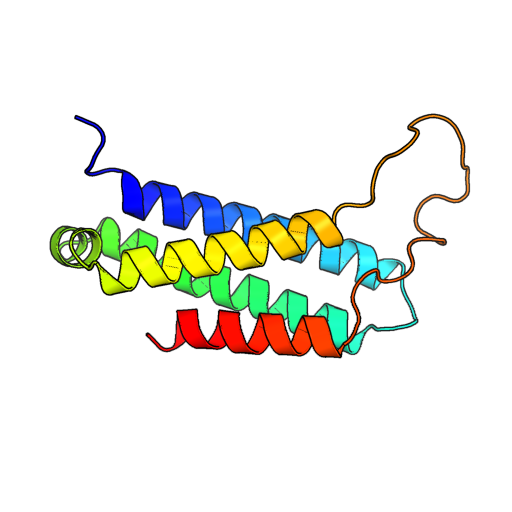 101 ? 3.748 10.507 -29.532 1.00 44.28 101 THR A C 1
ATOM 779 O O . THR A 1 101 ? 4.781 11.017 -29.120 1.00 44.28 101 THR A O 1
ATOM 782 N N . SER A 1 102 ? 3.527 9.196 -29.450 1.00 45.47 102 SER A N 1
ATOM 783 C CA . SER A 1 102 ? 4.620 8.247 -29.667 1.00 45.47 102 SER A CA 1
ATOM 784 C C . SER A 1 102 ? 4.067 6.843 -29.875 1.00 45.47 102 SER A C 1
ATOM 786 O O . SER A 1 102 ? 3.467 6.253 -28.983 1.00 45.47 102 SER A O 1
ATOM 788 N N . ARG A 1 103 ? 4.353 6.265 -31.045 1.00 46.03 103 ARG A N 1
ATOM 789 C CA . ARG A 1 103 ? 4.219 4.825 -31.335 1.00 46.03 103 ARG A CA 1
ATOM 790 C C . ARG A 1 103 ? 5.144 3.949 -30.464 1.00 46.03 103 ARG A C 1
ATOM 792 O O . ARG A 1 103 ? 5.206 2.741 -30.654 1.00 46.03 103 ARG A O 1
ATOM 799 N N . TYR A 1 104 ? 5.845 4.551 -29.505 1.00 45.59 104 TYR A N 1
ATOM 800 C CA . TYR A 1 104 ? 6.692 3.919 -28.504 1.00 45.59 104 TYR A CA 1
ATOM 801 C C . TYR A 1 104 ? 5.979 3.876 -27.141 1.00 45.59 104 TYR A C 1
ATOM 803 O O . TYR A 1 104 ? 6.525 4.275 -26.113 1.00 45.59 104 TYR A O 1
ATOM 811 N N . GLY A 1 105 ? 4.712 3.452 -27.144 1.00 50.81 105 GLY A N 1
ATOM 812 C CA . GLY A 1 105 ? 3.938 3.241 -25.924 1.00 50.81 105 GLY A CA 1
ATOM 813 C C . GLY A 1 105 ? 4.671 2.285 -24.983 1.00 50.81 105 GLY A C 1
ATOM 814 O O . GLY A 1 105 ? 5.175 1.252 -25.422 1.00 50.81 105 GLY A O 1
ATOM 815 N N . MET A 1 106 ? 4.762 2.673 -23.711 1.00 50.12 106 MET A N 1
ATOM 816 C CA . MET A 1 106 ? 5.225 1.890 -22.555 1.00 50.12 106 MET A CA 1
ATOM 817 C C . MET A 1 106 ? 6.643 1.283 -22.567 1.00 50.12 106 MET A C 1
ATOM 819 O O . MET A 1 106 ? 7.225 1.154 -21.496 1.00 50.12 106 MET A O 1
ATOM 823 N N . ARG A 1 107 ? 7.290 1.022 -23.712 1.00 46.12 107 ARG A N 1
ATOM 824 C CA . ARG A 1 107 ? 8.665 0.470 -23.782 1.00 46.12 107 ARG A CA 1
ATOM 825 C C . ARG A 1 107 ? 9.759 1.430 -23.300 1.00 46.12 107 ARG A C 1
ATOM 827 O O . ARG A 1 107 ? 10.911 1.028 -23.171 1.00 46.12 107 ARG A O 1
ATOM 834 N N . ALA A 1 108 ? 9.420 2.698 -23.077 1.00 51.19 108 ALA A N 1
ATOM 835 C CA . ALA A 1 108 ? 10.318 3.708 -22.515 1.00 51.19 108 ALA A CA 1
ATOM 836 C C . ALA A 1 108 ? 10.017 4.041 -21.045 1.00 51.19 108 ALA A C 1
ATOM 838 O O . ALA A 1 108 ? 10.705 4.890 -20.476 1.00 51.19 108 ALA A O 1
ATOM 839 N N . LEU A 1 109 ? 9.013 3.408 -20.423 1.00 59.31 109 LEU A N 1
ATOM 840 C CA . LEU A 1 109 ? 8.717 3.623 -19.010 1.00 59.31 109 LEU A CA 1
ATOM 841 C C . LEU A 1 109 ? 9.850 3.028 -18.181 1.00 59.31 109 LEU A C 1
ATOM 843 O O . LEU A 1 109 ? 9.847 1.857 -17.840 1.00 59.31 109 LEU A O 1
ATOM 847 N N . ARG A 1 110 ? 10.869 3.826 -17.873 1.00 63.88 110 ARG A N 1
ATOM 848 C CA . ARG A 1 110 ? 11.852 3.455 -16.856 1.00 63.88 110 ARG A CA 1
ATOM 849 C C . ARG A 1 110 ? 11.146 3.482 -15.508 1.00 63.88 110 ARG A C 1
ATOM 851 O O . ARG A 1 110 ? 10.388 4.410 -15.238 1.00 63.88 110 ARG A O 1
ATOM 858 N N . TRP A 1 111 ? 11.417 2.479 -14.677 1.00 73.06 111 TRP A N 1
ATOM 859 C CA . TRP A 1 111 ? 10.971 2.467 -13.288 1.00 73.06 111 TRP A CA 1
ATOM 860 C C . TRP A 1 111 ? 11.399 3.778 -12.605 1.00 73.06 111 TRP A C 1
ATOM 862 O O . TRP A 1 111 ? 12.601 4.063 -12.566 1.00 73.06 111 TRP A O 1
ATOM 872 N N . PRO A 1 112 ? 10.448 4.608 -12.141 1.00 72.75 112 PRO A N 1
ATOM 873 C CA . PRO A 1 112 ? 10.752 5.947 -11.639 1.00 72.75 112 PRO A CA 1
ATOM 874 C C . PRO A 1 112 ? 11.279 5.930 -10.197 1.00 72.75 112 PRO A C 1
ATOM 876 O O . PRO A 1 112 ? 11.851 6.918 -9.734 1.00 72.75 112 PRO A O 1
ATOM 879 N N . LEU A 1 113 ? 11.108 4.813 -9.486 1.00 71.19 113 LEU A N 1
ATOM 880 C CA . LEU A 1 113 ? 11.505 4.658 -8.092 1.00 71.19 113 LEU A CA 1
ATOM 881 C C . LEU A 1 113 ? 12.921 4.085 -7.981 1.00 71.19 113 LEU A C 1
ATOM 883 O O . LEU A 1 113 ? 13.350 3.237 -8.759 1.00 71.19 113 LEU A O 1
ATOM 887 N N . LYS A 1 114 ? 13.658 4.530 -6.966 1.00 72.19 114 LYS A N 1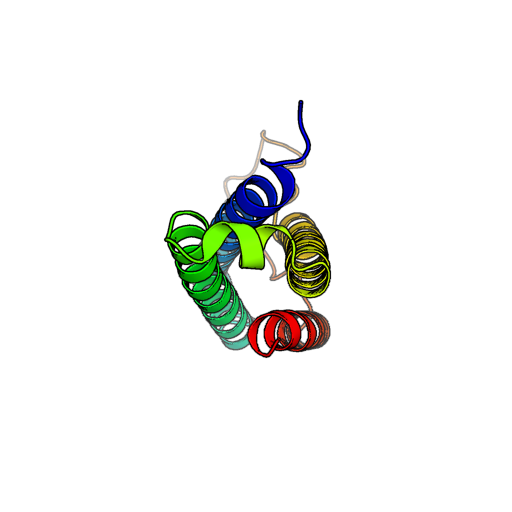
ATOM 888 C CA . LYS A 1 114 ? 14.915 3.889 -6.557 1.00 72.19 114 LYS A CA 1
ATOM 889 C C . LYS A 1 114 ? 14.595 2.830 -5.507 1.00 72.19 114 LYS A C 1
ATOM 891 O O . LYS A 1 114 ? 13.778 3.105 -4.634 1.00 72.19 114 LYS A O 1
ATOM 896 N N . SER A 1 115 ? 15.294 1.696 -5.494 1.00 69.75 115 SER A N 1
ATOM 897 C CA . SER A 1 115 ? 15.064 0.615 -4.515 1.00 69.75 115 SER A CA 1
ATOM 898 C C . SER A 1 115 ? 15.105 1.098 -3.056 1.00 69.75 115 SER A C 1
ATOM 900 O O . SER A 1 115 ? 14.316 0.660 -2.231 1.00 69.75 115 SER A O 1
ATOM 902 N N . LYS A 1 116 ? 15.949 2.094 -2.731 1.00 72.00 116 LYS A N 1
ATOM 903 C CA . LYS A 1 116 ? 15.970 2.732 -1.396 1.00 72.00 116 LYS A CA 1
ATOM 904 C C . LYS A 1 116 ? 14.669 3.456 -1.035 1.00 72.00 116 LYS A C 1
ATOM 906 O O . LYS A 1 116 ? 14.303 3.506 0.133 1.00 72.00 116 LYS A O 1
ATOM 911 N N . GLU A 1 117 ? 14.003 4.056 -2.016 1.00 73.38 117 GLU A N 1
ATOM 912 C CA . GLU A 1 117 ? 12.706 4.695 -1.792 1.00 73.38 117 GLU A CA 1
ATOM 913 C C . GLU A 1 117 ? 11.608 3.650 -1.625 1.00 73.38 117 GLU A C 1
ATOM 915 O O . GLU A 1 117 ? 10.777 3.800 -0.737 1.00 73.38 117 GLU A O 1
ATOM 920 N N . VAL A 1 118 ? 11.650 2.571 -2.413 1.00 72.12 118 VAL A N 1
ATOM 921 C CA . VAL A 1 118 ? 10.744 1.425 -2.250 1.00 72.12 118 VAL A CA 1
ATOM 922 C C . VAL A 1 118 ? 10.912 0.827 -0.849 1.00 72.12 118 VAL A C 1
ATOM 924 O O . VAL A 1 118 ? 9.919 0.641 -0.159 1.00 72.12 118 VAL A O 1
ATOM 927 N N . ASP A 1 119 ? 12.144 0.619 -0.372 1.00 73.94 119 ASP A N 1
ATOM 928 C CA . ASP A 1 119 ? 12.425 0.115 0.983 1.00 73.94 119 ASP A CA 1
ATOM 929 C C . ASP A 1 119 ? 11.911 1.053 2.084 1.00 73.94 119 ASP A C 1
ATOM 931 O O . ASP A 1 119 ? 11.281 0.610 3.042 1.00 73.94 119 ASP A O 1
ATOM 935 N N . GLY A 1 120 ? 12.114 2.364 1.927 1.00 77.12 120 GLY A N 1
ATOM 936 C CA . GLY A 1 120 ? 11.608 3.358 2.873 1.00 77.12 120 GLY A CA 1
ATOM 937 C C . GLY A 1 120 ? 10.080 3.393 2.941 1.00 77.12 120 GLY A C 1
ATOM 938 O O . GLY A 1 120 ? 9.521 3.558 4.023 1.00 77.12 120 GLY A O 1
ATOM 939 N N . ILE A 1 121 ? 9.410 3.215 1.802 1.00 73.81 121 ILE A N 1
ATOM 940 C CA . ILE A 1 121 ? 7.949 3.139 1.711 1.00 73.81 121 ILE A CA 1
ATOM 941 C C . ILE A 1 121 ? 7.464 1.813 2.307 1.00 73.81 121 ILE A C 1
ATOM 943 O O . ILE A 1 121 ? 6.605 1.829 3.178 1.00 73.81 121 ILE A O 1
ATOM 947 N N . MET A 1 122 ? 8.085 0.681 1.966 1.00 74.06 122 MET A N 1
ATOM 948 C CA . MET A 1 122 ? 7.765 -0.626 2.554 1.00 74.06 122 MET A CA 1
ATOM 949 C C . MET A 1 122 ? 7.927 -0.642 4.076 1.00 74.06 122 MET A C 1
ATOM 951 O O . MET A 1 122 ? 7.056 -1.150 4.771 1.00 74.06 122 MET A O 1
ATOM 955 N N . LYS A 1 123 ? 8.993 -0.046 4.625 1.00 76.50 123 LYS A N 1
ATOM 956 C CA . LYS A 1 123 ? 9.175 0.052 6.083 1.00 76.50 123 LYS A CA 1
ATOM 957 C C . LYS A 1 123 ? 8.040 0.804 6.759 1.00 76.50 123 LYS A C 1
ATOM 959 O O . LYS A 1 123 ? 7.577 0.402 7.821 1.00 76.50 123 LYS A O 1
ATOM 964 N N . LYS A 1 124 ? 7.609 1.905 6.156 1.00 74.88 124 LYS A N 1
ATOM 965 C CA . LYS A 1 124 ? 6.560 2.740 6.727 1.00 74.88 124 LYS A CA 1
ATOM 966 C C . LYS A 1 124 ? 5.160 2.140 6.516 1.00 74.88 124 LYS A C 1
ATOM 968 O O . LYS A 1 124 ? 4.325 2.280 7.402 1.00 74.88 124 LYS A O 1
ATOM 973 N N . LEU A 1 125 ? 4.914 1.431 5.411 1.00 70.50 125 LEU A N 1
ATOM 974 C CA . LEU A 1 125 ? 3.694 0.639 5.190 1.00 70.50 125 LEU A CA 1
ATOM 975 C C . LEU A 1 125 ? 3.606 -0.561 6.138 1.00 70.50 125 LEU A C 1
ATOM 977 O O . LEU A 1 125 ? 2.555 -0.789 6.734 1.00 70.50 125 LEU A O 1
ATOM 981 N N . GLY A 1 126 ? 4.716 -1.272 6.348 1.00 66.81 126 GLY A N 1
ATOM 982 C CA . GLY A 1 126 ? 4.798 -2.360 7.321 1.00 66.81 126 GLY A CA 1
ATOM 983 C C . GLY A 1 126 ? 4.436 -1.890 8.731 1.00 66.81 126 GLY A C 1
ATOM 984 O O . GLY A 1 126 ? 3.708 -2.577 9.442 1.00 66.81 126 GLY A O 1
ATOM 985 N N . ASN A 1 127 ? 4.835 -0.667 9.091 1.00 65.56 127 ASN A N 1
ATOM 986 C CA . ASN A 1 127 ? 4.502 -0.056 10.376 1.00 65.56 127 ASN A CA 1
ATOM 987 C C . ASN A 1 127 ? 3.011 0.312 10.522 1.00 65.56 127 ASN A C 1
ATOM 989 O O . ASN A 1 127 ? 2.517 0.363 11.642 1.00 65.56 127 ASN A O 1
ATOM 993 N N . CYS A 1 128 ? 2.279 0.543 9.423 1.00 60.62 128 CYS A N 1
ATOM 994 C CA . CYS A 1 128 ? 0.817 0.686 9.473 1.00 60.62 128 CYS A CA 1
ATOM 995 C C . CYS A 1 128 ? 0.095 -0.654 9.672 1.00 60.62 128 CYS A C 1
ATOM 997 O O . CYS A 1 128 ? -1.076 -0.658 10.037 1.00 60.62 128 CYS A O 1
ATOM 999 N N . LYS A 1 129 ? 0.732 -1.781 9.322 1.00 57.38 129 LYS A N 1
ATOM 1000 C CA . LYS A 1 129 ? 0.125 -3.117 9.410 1.00 57.38 129 LYS A CA 1
ATOM 1001 C C . LYS A 1 129 ? 0.310 -3.747 10.792 1.00 57.38 129 LYS A C 1
ATOM 1003 O O . LYS A 1 129 ? -0.492 -4.592 11.177 1.00 57.38 129 LYS A O 1
ATOM 1008 N N . ASP A 1 130 ? 1.374 -3.363 11.491 1.00 56.19 130 ASP A N 1
ATOM 1009 C CA . ASP A 1 130 ? 1.761 -3.906 12.799 1.00 56.19 130 ASP A CA 1
ATOM 1010 C C . ASP A 1 130 ? 1.062 -3.217 13.990 1.00 56.19 130 ASP A C 1
ATOM 1012 O O . ASP A 1 130 ? 1.206 -3.657 15.127 1.00 56.19 130 ASP A O 1
ATOM 1016 N N . ASN A 1 131 ? 0.293 -2.151 13.741 1.00 44.56 131 ASN A N 1
ATOM 1017 C CA . ASN A 1 131 ? -0.319 -1.296 14.762 1.00 44.56 131 ASN A CA 1
ATOM 1018 C C . ASN A 1 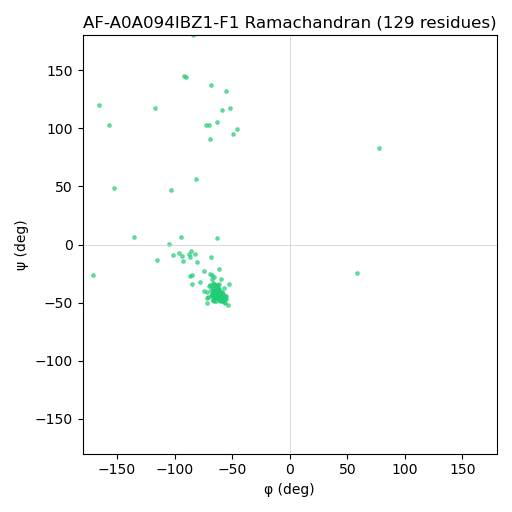131 ? -1.834 -1.169 14.579 1.00 44.56 131 ASN A C 1
ATOM 1020 O O . ASN A 1 131 ? -2.566 -1.296 15.585 1.00 44.56 131 ASN A O 1
#

Solvent-accessible surface area (backbone atoms only — not comparable to full-atom values): 7422 Å² total; per-residue (Å²): 142,73,78,87,50,52,52,60,52,48,43,52,52,39,36,51,43,24,52,49,44,32,49,48,28,53,56,44,53,78,44,29,88,86,51,52,65,60,34,52,52,51,28,51,50,26,53,51,50,30,56,51,40,54,49,51,50,53,43,46,74,39,98,57,9,67,66,53,66,67,30,62,69,56,48,50,36,52,51,50,47,35,54,52,43,51,55,46,37,68,57,61,50,74,78,75,80,66,90,81,82,65,99,65,68,61,73,71,53,66,78,77,70,52,66,70,55,53,51,57,49,49,55,56,49,51,56,49,72,78,107